Protein AF-Q6URS2-F1 (afdb_monomer_lite)

Structure (mmCIF, N/CA/C/O backbone):
data_AF-Q6URS2-F1
#
_entry.id   AF-Q6URS2-F1
#
loop_
_atom_site.group_PDB
_atom_site.id
_atom_site.type_symbol
_atom_site.label_atom_id
_atom_site.label_alt_id
_atom_site.label_comp_id
_atom_site.label_asym_id
_atom_site.label_entity_id
_atom_site.label_seq_id
_atom_site.pdbx_PDB_ins_code
_atom_site.Cartn_x
_atom_site.Cartn_y
_atom_site.Cartn_z
_atom_site.occupancy
_atom_site.B_iso_or_equiv
_atom_site.auth_seq_id
_atom_site.auth_comp_id
_atom_site.auth_asym_id
_atom_site.auth_atom_id
_atom_site.pdbx_PDB_model_num
ATOM 1 N N . SER A 1 1 ? -9.027 -2.283 3.045 1.00 77.00 1 SER A N 1
ATOM 2 C CA . SER A 1 1 ? -7.930 -1.284 3.051 1.00 77.00 1 SER A CA 1
ATOM 3 C C . SER A 1 1 ? -7.683 -0.760 1.647 1.00 77.00 1 SER A C 1
ATOM 5 O O . SER A 1 1 ? -7.484 -1.593 0.775 1.00 77.00 1 SER A O 1
ATOM 7 N N . LYS A 1 2 ? -7.632 0.568 1.423 1.00 81.62 2 LYS A N 1
ATOM 8 C CA . LYS A 1 2 ? -7.343 1.185 0.099 1.00 81.62 2 LYS A CA 1
ATOM 9 C C . LYS A 1 2 ? -6.153 0.538 -0.628 1.00 81.62 2 LYS A C 1
ATOM 11 O O . LYS A 1 2 ? -6.225 0.282 -1.819 1.00 81.62 2 LYS A O 1
ATOM 16 N N . LEU A 1 3 ? -5.102 0.189 0.121 1.00 85.12 3 LEU A N 1
ATOM 17 C CA . LEU A 1 3 ? -3.934 -0.533 -0.387 1.00 85.12 3 LEU A CA 1
ATOM 18 C C . LEU A 1 3 ? -4.277 -1.911 -0.986 1.00 85.12 3 LEU A C 1
ATOM 20 O O . LEU A 1 3 ? -3.784 -2.252 -2.051 1.00 85.12 3 LEU A O 1
ATOM 24 N N . VAL A 1 4 ? -5.113 -2.696 -0.305 1.00 86.12 4 VAL A N 1
ATOM 25 C CA . VAL A 1 4 ? -5.486 -4.055 -0.729 1.00 86.12 4 VAL A CA 1
ATOM 26 C C . VAL A 1 4 ? -6.372 -4.011 -1.955 1.00 86.12 4 VAL A C 1
ATOM 28 O O . VAL A 1 4 ? -6.095 -4.706 -2.920 1.00 86.12 4 VAL A O 1
ATOM 31 N N . SER A 1 5 ? -7.388 -3.149 -1.944 1.00 87.56 5 SER A N 1
ATOM 32 C CA . SER A 1 5 ? -8.268 -2.954 -3.096 1.00 87.56 5 SER A CA 1
ATOM 33 C C . SER A 1 5 ? -7.475 -2.515 -4.329 1.00 87.56 5 SER A C 1
ATOM 35 O O . SER A 1 5 ? -7.708 -3.021 -5.420 1.00 87.56 5 SER A O 1
ATOM 37 N N . TYR A 1 6 ? -6.481 -1.638 -4.144 1.00 87.44 6 TYR A N 1
ATOM 38 C CA . TYR A 1 6 ? -5.590 -1.222 -5.222 1.00 87.44 6 TYR A CA 1
ATOM 39 C C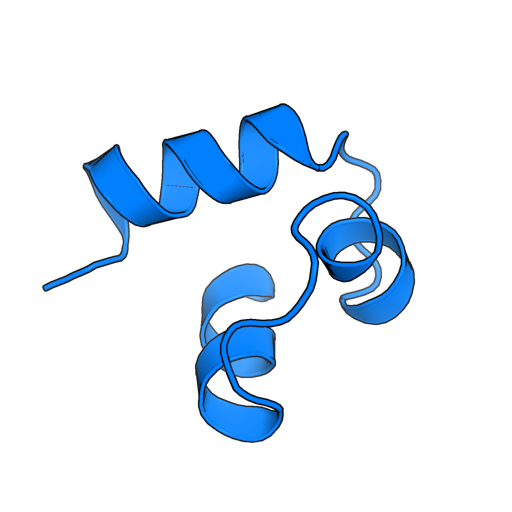 . TYR A 1 6 ? -4.741 -2.384 -5.764 1.00 87.44 6 TYR A C 1
ATOM 41 O O . TYR A 1 6 ? -4.679 -2.566 -6.975 1.00 87.44 6 TYR A O 1
ATOM 49 N N . ILE A 1 7 ? -4.117 -3.180 -4.887 1.00 86.38 7 ILE A N 1
ATOM 50 C CA . ILE A 1 7 ? -3.248 -4.307 -5.279 1.00 86.38 7 ILE A CA 1
ATOM 51 C C . ILE A 1 7 ? -4.046 -5.456 -5.901 1.00 86.38 7 ILE A C 1
ATOM 53 O O . ILE A 1 7 ? -3.566 -6.078 -6.839 1.00 86.38 7 ILE A O 1
ATOM 57 N N . LEU A 1 8 ? -5.254 -5.741 -5.412 1.00 86.00 8 LEU A N 1
ATOM 58 C CA . LEU A 1 8 ? -6.119 -6.767 -5.999 1.00 86.00 8 LEU A CA 1
ATOM 59 C C . LEU A 1 8 ? -6.676 -6.333 -7.361 1.00 86.00 8 LEU A C 1
ATOM 61 O O . LEU A 1 8 ? -6.813 -7.169 -8.243 1.00 86.00 8 LEU A O 1
ATOM 65 N N . GLY A 1 9 ? -6.962 -5.040 -7.550 1.00 87.00 9 GLY A N 1
ATOM 66 C CA . GLY A 1 9 ? -7.485 -4.518 -8.818 1.00 87.00 9 GLY A CA 1
ATOM 67 C C . GLY A 1 9 ? -6.423 -4.243 -9.889 1.00 87.00 9 GLY A C 1
ATOM 68 O O . GLY A 1 9 ? -6.698 -4.422 -11.067 1.00 87.00 9 GLY A O 1
ATOM 69 N N . ASN A 1 10 ? -5.216 -3.813 -9.502 1.00 83.75 10 ASN A N 1
ATOM 70 C CA . ASN A 1 10 ? -4.142 -3.430 -10.438 1.00 83.75 10 ASN A CA 1
ATOM 71 C C . ASN A 1 10 ? -2.939 -4.388 -10.418 1.00 83.75 10 ASN A C 1
ATOM 73 O O . ASN A 1 10 ? -1.988 -4.206 -11.176 1.00 83.75 10 ASN A O 1
ATOM 77 N N . GLY A 1 11 ? -2.940 -5.382 -9.531 1.00 79.94 11 GLY A N 1
ATOM 78 C CA . GLY A 1 11 ? -1.783 -6.229 -9.270 1.00 79.94 11 GLY A CA 1
ATOM 79 C C . GLY A 1 11 ? -0.748 -5.580 -8.346 1.00 79.94 11 GLY A C 1
ATOM 80 O O . GLY A 1 11 ? -0.787 -4.394 -7.996 1.00 79.94 11 GLY A O 1
ATOM 81 N N . GLN A 1 12 ? 0.220 -6.390 -7.921 1.00 76.19 12 GLN A N 1
ATOM 82 C CA . GLN A 1 12 ? 1.329 -5.931 -7.096 1.00 76.19 12 GLN A CA 1
ATOM 83 C C . GLN A 1 12 ? 2.393 -5.256 -7.968 1.00 76.19 12 GLN A C 1
ATOM 85 O O . GLN A 1 12 ? 3.267 -5.911 -8.525 1.00 76.19 12 GLN A O 1
ATOM 90 N N . CYS A 1 13 ? 2.319 -3.931 -8.082 1.00 77.88 13 CYS A N 1
ATOM 91 C CA . CYS A 1 13 ? 3.314 -3.132 -8.792 1.00 77.88 13 CYS A CA 1
ATOM 92 C C . CYS A 1 13 ? 4.387 -2.561 -7.845 1.00 77.88 13 CYS A C 1
ATOM 94 O O . CYS A 1 13 ? 4.428 -2.851 -6.645 1.00 77.88 13 CYS A O 1
ATOM 96 N N . CYS A 1 14 ? 5.290 -1.735 -8.384 1.00 83.06 14 CYS A N 1
ATOM 97 C CA . CYS A 1 14 ? 6.348 -1.075 -7.624 1.00 83.06 14 CYS A CA 1
ATOM 98 C C . CYS A 1 14 ? 5.802 -0.372 -6.373 1.00 83.06 14 CYS A C 1
ATOM 100 O O . CYS A 1 14 ? 5.150 0.667 -6.463 1.00 83.06 14 CYS A O 1
ATOM 102 N N . TRP A 1 15 ? 6.167 -0.871 -5.189 1.00 83.25 15 TRP A N 1
ATOM 103 C CA . TRP A 1 15 ? 5.726 -0.334 -3.897 1.00 83.25 15 TRP A CA 1
ATOM 104 C C . TRP A 1 15 ? 5.958 1.165 -3.723 1.00 83.25 15 TRP A C 1
ATOM 106 O O . TRP A 1 15 ? 5.229 1.801 -2.976 1.00 83.25 15 TRP A O 1
ATOM 116 N N . ARG A 1 16 ? 6.953 1.747 -4.404 1.00 82.88 16 ARG A N 1
ATOM 117 C CA . ARG A 1 16 ? 7.194 3.199 -4.416 1.00 82.88 16 ARG A CA 1
ATOM 118 C C . ARG A 1 16 ? 6.075 3.991 -5.100 1.00 82.88 16 ARG A C 1
ATOM 120 O O . ARG A 1 16 ? 5.776 5.089 -4.650 1.00 82.88 16 ARG A O 1
ATOM 127 N N . ALA A 1 17 ? 5.461 3.436 -6.141 1.00 84.25 17 ALA A N 1
ATOM 128 C CA . ALA A 1 17 ? 4.371 4.063 -6.884 1.00 84.25 17 ALA A CA 1
ATOM 12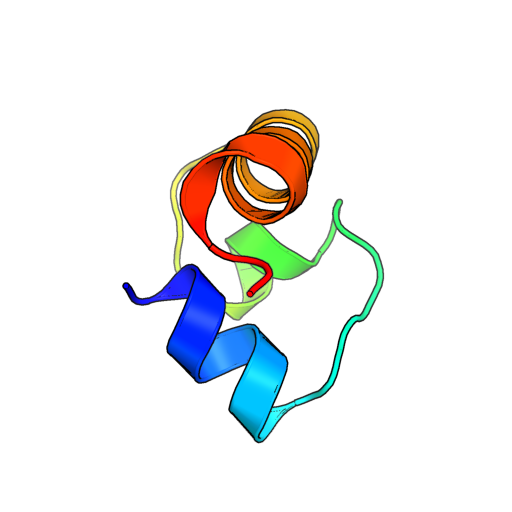9 C C . ALA A 1 17 ? 2.996 3.762 -6.268 1.00 84.25 17 ALA A C 1
ATOM 131 O O . ALA A 1 17 ? 2.105 4.604 -6.334 1.00 84.25 17 ALA A O 1
ATOM 132 N N . VAL A 1 18 ? 2.847 2.606 -5.608 1.00 86.50 18 VAL A N 1
ATOM 133 C CA . VAL A 1 18 ? 1.589 2.161 -4.984 1.00 86.50 18 VAL A CA 1
ATOM 134 C C . VAL A 1 18 ? 0.916 3.234 -4.115 1.00 86.50 18 VAL A C 1
ATOM 136 O O . VAL A 1 18 ? -0.266 3.464 -4.326 1.00 86.50 18 VAL A O 1
ATOM 139 N N . PRO A 1 19 ? 1.586 3.937 -3.178 1.00 86.31 19 PRO A N 1
ATOM 140 C CA . PRO A 1 19 ? 0.901 4.950 -2.385 1.00 86.31 19 PRO A CA 1
ATOM 141 C C . PRO A 1 19 ? 0.385 6.113 -3.224 1.00 86.31 19 PRO A C 1
ATOM 143 O O . PRO A 1 19 ? -0.740 6.551 -3.020 1.00 86.31 19 PRO A O 1
ATOM 146 N N . LYS A 1 20 ? 1.175 6.579 -4.196 1.00 85.75 20 LYS A N 1
ATOM 147 C CA . LYS A 1 20 ? 0.778 7.676 -5.083 1.00 85.75 20 LYS A CA 1
ATOM 148 C C . LYS A 1 20 ? -0.440 7.287 -5.923 1.00 85.75 20 LYS A C 1
ATO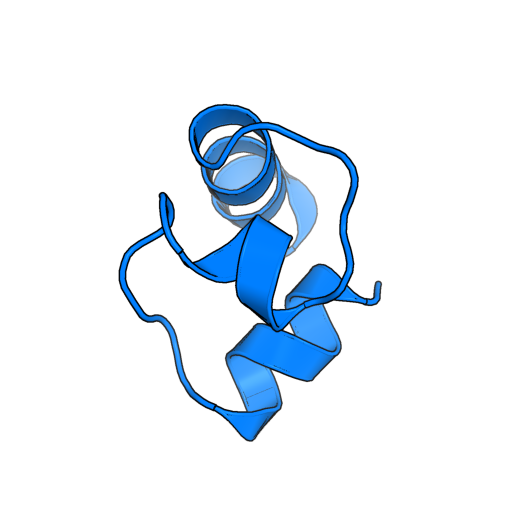M 150 O O . LYS A 1 20 ? -1.377 8.067 -6.025 1.00 85.75 20 LYS A O 1
ATOM 155 N N . LEU A 1 21 ? -0.442 6.071 -6.467 1.00 84.56 21 LEU A N 1
ATOM 156 C CA . LEU A 1 21 ? -1.524 5.562 -7.313 1.00 84.56 21 LEU A CA 1
ATOM 157 C C . LEU A 1 21 ? -2.774 5.175 -6.505 1.00 84.56 21 LEU A C 1
ATOM 159 O O . LEU A 1 21 ? -3.892 5.396 -6.953 1.00 84.56 21 LEU A O 1
ATOM 163 N N . ALA A 1 22 ? -2.602 4.666 -5.284 1.00 85.50 22 ALA A N 1
ATOM 164 C CA . ALA A 1 22 ? -3.696 4.319 -4.377 1.00 85.50 22 ALA A CA 1
ATOM 165 C C . ALA A 1 22 ? -4.261 5.528 -3.598 1.00 85.50 22 ALA A C 1
ATOM 167 O O . ALA A 1 22 ? -5.117 5.347 -2.726 1.00 85.50 22 ALA A O 1
ATOM 168 N N . GLY A 1 23 ? -3.759 6.746 -3.844 1.00 87.25 23 GLY A N 1
ATOM 169 C CA . GLY A 1 23 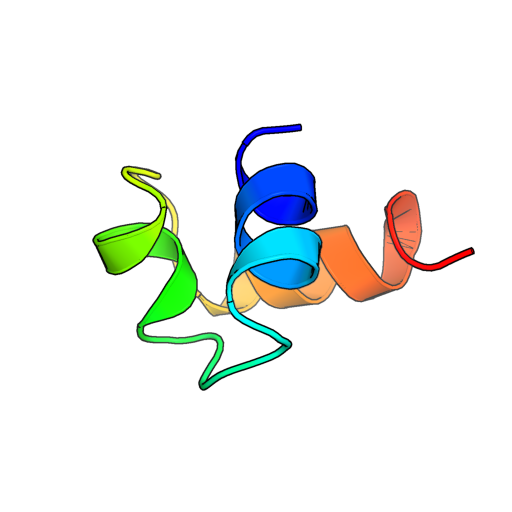? -4.166 7.957 -3.123 1.00 87.25 23 GLY A CA 1
ATOM 170 C C . GLY A 1 23 ? -3.831 7.920 -1.625 1.00 87.25 23 GLY A C 1
ATOM 171 O O . GLY A 1 23 ? -4.577 8.440 -0.795 1.00 87.25 23 GLY A O 1
ATOM 172 N N . LEU A 1 24 ? -2.741 7.247 -1.255 1.00 85.94 24 LEU A N 1
ATOM 173 C CA . LEU A 1 24 ? -2.243 7.137 0.111 1.00 85.94 24 LEU A CA 1
ATOM 174 C C . LEU A 1 24 ? -1.113 8.145 0.346 1.00 85.94 24 LEU A C 1
ATOM 176 O O . LEU A 1 24 ? -0.059 8.083 -0.283 1.00 85.94 24 LEU A O 1
ATOM 180 N N . LEU A 1 25 ? -1.285 9.000 1.353 1.00 82.56 25 LEU A N 1
ATOM 181 C CA . LEU A 1 25 ? -0.256 9.912 1.871 1.00 82.56 25 LEU A CA 1
ATOM 182 C C . LEU A 1 25 ? 0.759 9.156 2.752 1.00 82.56 25 LEU A C 1
ATOM 184 O O . LEU A 1 25 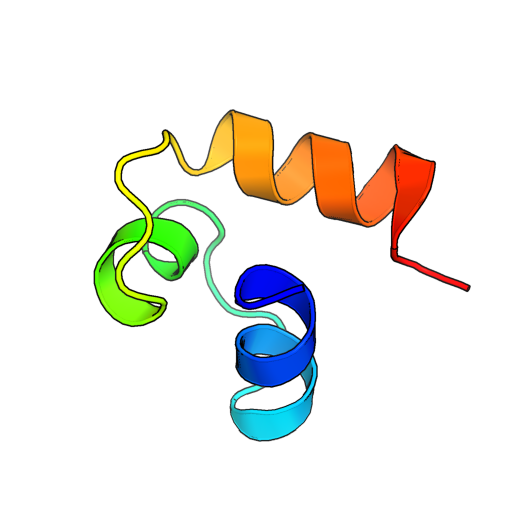? 0.905 9.420 3.950 1.00 82.56 25 LEU A O 1
ATOM 188 N N . ARG A 1 26 ? 1.389 8.115 2.200 1.00 82.50 26 ARG A N 1
ATOM 189 C CA . ARG A 1 26 ? 2.346 7.241 2.898 1.00 82.50 26 ARG A CA 1
ATOM 190 C C . ARG A 1 26 ? 3.508 6.888 1.976 1.00 82.50 26 ARG A C 1
ATOM 192 O O . ARG A 1 26 ? 3.365 6.858 0.762 1.00 82.50 26 ARG A O 1
ATOM 199 N N . CYS A 1 27 ? 4.655 6.539 2.550 1.00 84.12 27 CYS A N 1
ATOM 200 C CA . CYS A 1 27 ? 5.792 6.058 1.769 1.00 84.12 27 CYS A CA 1
ATOM 201 C C . CYS A 1 27 ? 5.581 4.605 1.316 1.00 84.12 27 CYS A C 1
ATOM 203 O O . CYS A 1 27 ? 5.034 3.775 2.051 1.00 84.12 27 CYS A O 1
ATOM 205 N N . GLY A 1 28 ? 6.107 4.263 0.138 1.00 83.69 28 GLY A N 1
ATOM 206 C CA . GLY A 1 28 ? 6.011 2.915 -0.432 1.00 83.69 28 GLY A CA 1
ATOM 207 C C . GLY A 1 28 ? 6.519 1.793 0.472 1.00 83.69 28 GLY A C 1
ATOM 208 O O . GLY A 1 28 ? 5.927 0.717 0.528 1.00 83.69 28 GLY A O 1
ATOM 209 N N . LYS A 1 29 ? 7.564 2.072 1.261 1.00 86.38 29 LYS A N 1
ATOM 210 C CA . LYS A 1 29 ? 8.116 1.138 2.255 1.00 86.38 29 LYS A CA 1
ATOM 211 C C . LYS A 1 29 ? 7.077 0.730 3.308 1.00 86.38 29 LYS A C 1
ATOM 213 O O . LYS A 1 29 ? 6.987 -0.446 3.642 1.00 86.38 29 LYS A O 1
ATOM 218 N N . SER A 1 30 ? 6.266 1.677 3.784 1.00 87.31 30 SER A N 1
ATOM 219 C CA . SER A 1 30 ? 5.203 1.412 4.762 1.00 87.31 30 SER A CA 1
ATOM 220 C C . SER A 1 30 ? 4.073 0.586 4.147 1.00 87.31 30 SER A C 1
ATOM 222 O O . SER A 1 30 ? 3.617 -0.377 4.758 1.00 87.31 30 SER A O 1
ATOM 224 N N . CYS A 1 31 ? 3.685 0.892 2.904 1.00 87.31 31 CYS A N 1
ATOM 225 C CA . CYS A 1 31 ? 2.692 0.106 2.172 1.00 87.31 31 CYS A CA 1
ATOM 226 C C . CYS A 1 31 ? 3.151 -1.350 1.989 1.00 87.31 31 CYS A C 1
ATOM 228 O O . CYS A 1 31 ? 2.395 -2.269 2.294 1.00 87.31 31 CYS A O 1
ATOM 230 N N . ARG A 1 32 ? 4.415 -1.562 1.597 1.00 88.06 32 ARG A N 1
ATOM 231 C CA . ARG A 1 32 ? 5.014 -2.899 1.466 1.00 88.06 32 ARG A CA 1
ATOM 232 C C . ARG A 1 32 ? 5.014 -3.667 2.784 1.00 88.06 32 ARG A C 1
ATOM 234 O O . ARG A 1 32 ? 4.569 -4.808 2.821 1.00 88.06 32 ARG A O 1
ATOM 241 N N . LEU A 1 33 ? 5.507 -3.047 3.859 1.00 88.75 33 LEU A N 1
ATOM 242 C CA . LEU A 1 33 ? 5.543 -3.674 5.183 1.00 88.75 33 LEU A CA 1
ATOM 243 C C . LEU A 1 33 ? 4.140 -4.052 5.648 1.00 88.75 33 LEU A C 1
ATOM 245 O O . LEU A 1 33 ? 3.935 -5.175 6.095 1.00 88.75 33 LEU A O 1
ATOM 249 N N . ARG A 1 34 ? 3.168 -3.148 5.501 1.00 87.25 34 ARG A N 1
ATOM 250 C CA . ARG A 1 34 ? 1.784 -3.409 5.899 1.00 87.25 34 ARG A CA 1
ATOM 251 C C . ARG A 1 34 ? 1.164 -4.544 5.091 1.00 87.25 34 ARG A C 1
ATOM 253 O O . ARG A 1 34 ? 0.431 -5.342 5.658 1.00 87.25 34 ARG A O 1
ATOM 260 N N . TRP A 1 35 ? 1.473 -4.628 3.797 1.00 86.38 35 TRP A N 1
ATOM 261 C CA . TRP A 1 35 ? 1.022 -5.740 2.971 1.00 86.38 35 TRP A CA 1
ATOM 262 C C . TRP A 1 35 ? 1.568 -7.077 3.464 1.00 86.38 35 TRP A C 1
ATOM 264 O O . TRP A 1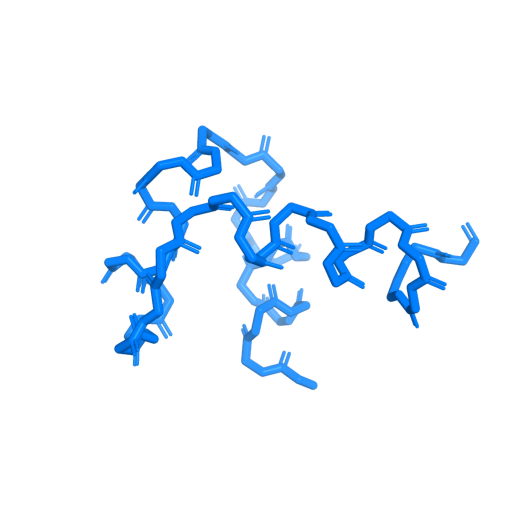 35 ? 0.790 -7.971 3.760 1.00 86.38 35 TRP A O 1
ATOM 274 N N . ILE A 1 36 ? 2.888 -7.186 3.618 1.00 87.69 36 ILE A N 1
ATOM 275 C CA . ILE A 1 36 ? 3.546 -8.444 3.999 1.00 87.69 36 ILE A CA 1
ATOM 276 C C . ILE A 1 36 ? 3.168 -8.885 5.420 1.00 87.69 36 ILE A C 1
ATOM 278 O O . ILE A 1 36 ? 3.007 -10.075 5.644 1.00 87.69 36 ILE A O 1
ATOM 282 N N . ASN A 1 37 ? 3.031 -7.947 6.364 1.00 87.25 37 ASN A N 1
ATOM 283 C CA . ASN A 1 37 ? 2.787 -8.279 7.772 1.00 87.25 37 ASN A CA 1
ATOM 284 C C . ASN A 1 37 ? 1.306 -8.482 8.122 1.00 87.25 37 ASN A C 1
ATOM 286 O O . ASN A 1 37 ? 1.021 -9.199 9.070 1.00 87.25 37 ASN A O 1
ATOM 290 N N . TYR A 1 38 ? 0.372 -7.821 7.424 1.00 85.62 38 TYR A N 1
ATOM 291 C CA . TYR A 1 38 ? -1.029 -7.757 7.875 1.00 85.62 38 TYR A CA 1
ATOM 292 C C . TYR A 1 38 ? -2.079 -8.013 6.794 1.00 85.62 38 TYR A C 1
ATOM 294 O O . TYR A 1 38 ? -3.247 -8.172 7.134 1.00 85.62 38 TYR A O 1
ATOM 302 N N . LEU A 1 39 ? -1.731 -7.939 5.505 1.00 80.38 39 LEU A N 1
ATOM 303 C CA . LEU A 1 39 ? -2.739 -7.926 4.434 1.00 80.38 39 LEU A CA 1
ATOM 304 C C . LEU A 1 39 ? -2.552 -9.025 3.384 1.00 80.38 39 LEU A C 1
ATOM 306 O O . LEU A 1 39 ? -3.457 -9.226 2.579 1.00 80.38 39 LEU A O 1
ATOM 310 N N . ARG A 1 40 ? -1.400 -9.702 3.361 1.00 73.88 40 ARG A N 1
ATOM 311 C CA . ARG A 1 40 ? -1.165 -10.899 2.559 1.00 73.88 40 ARG A CA 1
ATOM 312 C C . ARG A 1 40 ? -1.732 -12.093 3.345 1.00 73.88 40 ARG A C 1
ATOM 314 O O . ARG A 1 40 ? -1.214 -12.330 4.434 1.00 73.88 40 ARG A O 1
ATOM 321 N N . PRO A 1 41 ? -2.788 -12.767 2.859 1.00 66.06 41 PRO A N 1
ATOM 322 C CA . PRO A 1 41 ? -3.212 -14.039 3.432 1.00 66.06 41 PRO A CA 1
ATOM 323 C C . PRO A 1 41 ? -2.141 -15.118 3.228 1.00 66.06 41 PRO A C 1
ATOM 325 O O . PRO A 1 41 ? -1.343 -14.994 2.263 1.00 66.06 41 PRO A O 1
#

Radius of gyration: 8.8 Å; chains: 1; bounding box: 16×24×18 Å

Foldseek 3Di:
DLLLVQCVVPNDDDLQCSCVVSVHPDGSVVSVCCCVPPNPD

Sequence (41 aa):
SKLVSYILGNGQCCWRAVPKLAGLLRCGKSCRLRWINYLRP

Organism: Sorghum bicolor (NCBI:txid4558)

InterPro domains:
  IPR001005 SANT/Myb domain [PF00249] (2-39)
  IPR001005 SANT/Myb domain [PS50090] (1-39)
  IPR009057 Homedomain-like superfamily [SSF46689] (2-41)
  IPR017930 Myb domain [PS51294] (1-41)
  IPR051953 Plant secondary wall-associated transcription factors [PTHR47997] (2-41)

Secondary structure (DSSP, 8-state):
-HHHHHHHHH-S--TTTHHHHTT-SS-HHHHHHHIIIII--

pLDDT: mean 83.96, std 4.43, range [66.06, 88.75]